Protein AF-A0AAE2C3S3-F1 (afdb_monomer)

Sequence (85 aa):
MIMPKPIKHNSNISLAMERAGQWVFSQEIPTDVVVEVGEVSFPLHKVMLVGKSNHIRELILESKEVDCSRIDLSGVPGGAETFEE

Nearest PDB structures (foldseek):
  6zbu-assembly1_A  TM=5.693E-01  e=1.915E-02  Homo sapiens
  3lbz-assembly1_A  TM=6.077E-01  e=4.051E-02  Homo sapiens
  6xxs-assembly1_B  TM=5.805E-01  e=3.535E-02  Homo sapiens
  6c3l-assembly2_B  TM=5.895E-01  e=4.337E-02  Homo sapiens
  6y17-assembly1_B  TM=5.687E-01  e=5.320E-02  Homo sapiens

InterPro domains:
  IPR000210 BTB/POZ domain [PF00651] (25-76)
  IPR011333 SKP1/BTB/POZ domain superfamily [G3DSA:3.30.710.10] (6-85)
  IPR011333 SKP1/BTB/POZ domain superfamily [SSF54695] (11-80)

Radius of gyration: 20.93 Å; Cα contacts (8 Å, |Δi|>4): 60; chains: 1; bounding box: 39×45×58 Å

Organism: NCBI:txid2727404

Solvent-accessible surface area (backbone atoms only — not comparable to full-atom values): 5508 Å² total; per-residue (Å²): 139,85,80,83,77,83,82,79,81,78,82,80,71,49,70,67,55,54,51,49,51,51,58,64,66,70,51,86,76,79,62,59,26,33,41,31,33,72,95,46,76,44,80,35,47,57,75,63,44,48,75,75,29,68,68,58,37,50,56,57,71,70,41,87,49,96,65,51,52,67,46,84,41,60,89,52,91,71,64,57,74,74,74,72,127

Mean predicted aligned error: 11.57 Å

Structure (mmCIF, N/CA/C/O backbone):
data_AF-A0AAE2C3S3-F1
#
_entry.id   AF-A0AAE2C3S3-F1
#
loop_
_atom_site.group_PDB
_atom_site.id
_atom_site.type_symbol
_atom_site.label_atom_id
_atom_site.label_alt_id
_atom_site.label_comp_id
_atom_site.label_asym_id
_atom_site.label_entity_id
_atom_site.label_seq_id
_atom_site.pdbx_PDB_ins_code
_atom_site.Cartn_x
_atom_site.Cartn_y
_atom_site.Cartn_z
_atom_site.occupancy
_atom_site.B_iso_or_equiv
_atom_site.auth_seq_id
_atom_site.auth_comp_id
_atom_site.auth_asym_id
_atom_site.auth_atom_id
_atom_site.pdbx_PDB_model_num
ATOM 1 N N . MET A 1 1 ? 18.836 37.212 -43.444 1.00 44.50 1 MET A N 1
ATOM 2 C CA . MET A 1 1 ? 18.159 36.530 -42.319 1.00 44.50 1 MET A CA 1
ATOM 3 C C . MET A 1 1 ? 18.997 35.313 -41.967 1.00 44.50 1 MET A C 1
ATOM 5 O O . MET A 1 1 ? 19.162 34.460 -42.826 1.00 44.50 1 MET A O 1
ATOM 9 N N . ILE A 1 2 ? 19.612 35.272 -40.785 1.00 45.84 2 ILE A N 1
ATOM 10 C CA . ILE A 1 2 ? 20.405 34.119 -40.331 1.00 45.84 2 ILE A CA 1
ATOM 11 C C . ILE A 1 2 ? 19.615 33.488 -39.190 1.00 45.84 2 ILE A C 1
ATOM 13 O O . ILE A 1 2 ? 19.476 34.102 -38.137 1.00 45.84 2 ILE A O 1
ATOM 17 N N . MET A 1 3 ? 19.050 32.302 -39.415 1.00 50.44 3 MET A N 1
ATOM 18 C CA . MET A 1 3 ? 18.449 31.526 -38.333 1.00 50.44 3 MET A CA 1
ATOM 19 C C . MET A 1 3 ? 19.552 30.729 -37.622 1.00 50.44 3 MET A 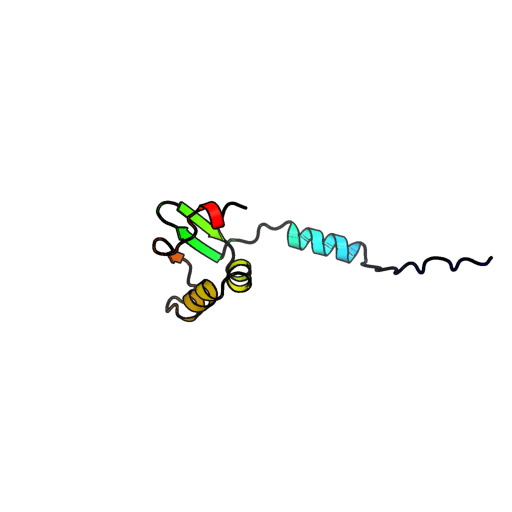C 1
ATOM 21 O O . MET A 1 3 ? 20.359 30.087 -38.304 1.00 50.44 3 MET A O 1
ATOM 25 N N . PRO A 1 4 ? 19.632 30.760 -36.281 1.00 55.03 4 PRO A N 1
ATOM 26 C CA . PRO A 1 4 ? 20.578 29.932 -35.547 1.00 55.03 4 PRO A CA 1
ATOM 27 C C . PRO A 1 4 ? 20.201 28.450 -35.679 1.00 55.03 4 PRO A C 1
ATOM 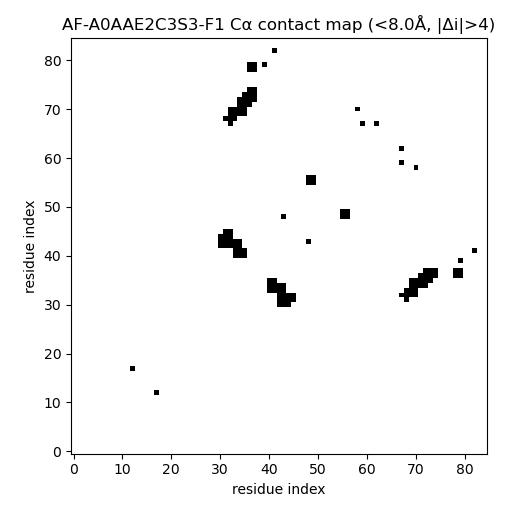29 O O . PRO A 1 4 ? 19.028 28.078 -35.636 1.00 55.03 4 PRO A O 1
ATOM 32 N N . LYS A 1 5 ? 21.210 27.592 -35.860 1.00 49.56 5 LYS A N 1
ATOM 33 C CA . LYS A 1 5 ? 21.035 26.133 -35.900 1.00 49.56 5 LYS A CA 1
ATOM 34 C C . LYS A 1 5 ? 20.653 25.620 -34.503 1.00 49.56 5 LYS A C 1
ATOM 36 O O . LYS A 1 5 ? 21.244 26.085 -33.528 1.00 49.56 5 LYS A O 1
ATOM 41 N N . PRO A 1 6 ? 19.727 24.653 -34.390 1.00 55.94 6 PRO A N 1
ATOM 42 C CA . PRO A 1 6 ? 19.358 24.082 -33.102 1.00 55.94 6 PRO A CA 1
ATOM 43 C C . PRO A 1 6 ? 20.558 23.359 -32.482 1.00 55.94 6 PRO A C 1
ATOM 45 O O . PRO A 1 6 ? 21.204 22.521 -33.117 1.00 55.94 6 PRO A O 1
ATOM 48 N N . ILE A 1 7 ? 20.855 23.705 -31.232 1.00 60.09 7 ILE A N 1
ATOM 49 C CA . ILE A 1 7 ? 21.905 23.083 -30.429 1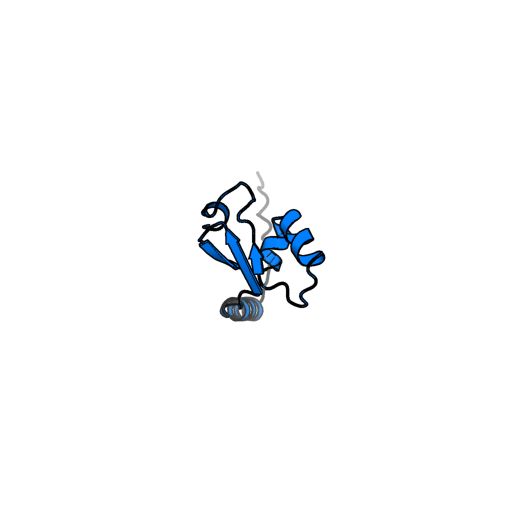.00 60.09 7 ILE A CA 1
ATOM 50 C C . ILE A 1 7 ? 21.389 21.695 -30.038 1.00 60.09 7 ILE A C 1
ATOM 52 O O . ILE A 1 7 ? 20.479 21.570 -29.221 1.00 60.09 7 ILE A O 1
ATOM 56 N N . LYS A 1 8 ? 21.929 20.641 -30.659 1.00 58.78 8 LYS A N 1
ATOM 57 C CA . LYS A 1 8 ? 21.631 19.260 -30.267 1.00 58.78 8 LYS A CA 1
ATOM 58 C C . LYS A 1 8 ? 22.259 18.995 -28.902 1.00 58.78 8 LYS A C 1
ATOM 60 O O . LYS A 1 8 ? 23.478 18.880 -28.794 1.00 58.78 8 LYS A O 1
ATOM 65 N N . HIS A 1 9 ? 21.430 18.884 -27.872 1.00 54.53 9 HIS A N 1
ATOM 66 C CA . HIS A 1 9 ? 21.859 18.363 -26.583 1.00 54.53 9 HIS A CA 1
ATOM 67 C C . HIS A 1 9 ? 22.066 16.849 -26.720 1.00 54.53 9 HIS A C 1
ATOM 69 O O . HIS A 1 9 ? 21.109 16.083 -26.796 1.00 54.53 9 HIS A O 1
ATOM 75 N N . ASN A 1 10 ? 23.323 16.424 -26.835 1.00 54.47 10 ASN A N 1
ATOM 76 C CA . ASN A 1 10 ? 23.683 15.027 -27.042 1.00 54.47 10 ASN A CA 1
ATOM 77 C C . ASN A 1 10 ? 23.819 14.333 -25.678 1.00 54.47 10 ASN A C 1
ATOM 79 O O . ASN A 1 10 ? 24.898 14.311 -25.087 1.00 54.47 10 ASN A O 1
ATOM 83 N N . SER A 1 11 ? 22.724 13.781 -25.152 1.00 63.91 11 SER A N 1
ATOM 84 C CA . SER A 1 11 ? 22.776 12.878 -23.997 1.00 63.91 11 SER A CA 1
ATOM 85 C C . SER A 1 11 ? 23.332 11.523 -24.448 1.00 63.91 11 SER A C 1
ATOM 87 O O . SER A 1 11 ? 22.584 10.618 -24.808 1.00 63.91 11 SER A O 1
ATOM 89 N N . ASN A 1 12 ? 24.662 11.403 -24.483 1.00 64.75 12 ASN A N 1
ATOM 90 C CA . ASN A 1 12 ? 25.380 10.157 -24.765 1.00 64.75 12 ASN A CA 1
ATOM 91 C C . ASN A 1 12 ? 25.259 9.188 -23.575 1.00 64.75 12 ASN A C 1
ATOM 93 O O . ASN A 1 12 ? 26.214 8.997 -22.824 1.00 64.75 12 ASN A O 1
ATOM 97 N N . ILE A 1 13 ? 24.092 8.579 -23.380 1.00 65.62 13 ILE A N 1
ATOM 98 C CA . ILE A 1 13 ? 24.004 7.376 -22.547 1.00 65.62 13 ILE A CA 1
ATOM 99 C C . ILE A 1 13 ? 24.598 6.246 -23.394 1.00 65.62 13 ILE A C 1
ATOM 101 O O . ILE A 1 13 ? 24.162 6.016 -24.520 1.00 65.62 13 ILE A O 1
ATOM 105 N N . SER A 1 14 ? 25.662 5.599 -22.911 1.00 81.31 14 SER A N 1
ATOM 106 C CA . SER A 1 14 ? 26.299 4.500 -23.646 1.00 81.31 14 SER A CA 1
ATOM 107 C C . SER A 1 14 ? 25.281 3.388 -23.903 1.00 81.31 14 SER A C 1
ATOM 109 O O . SER A 1 14 ? 24.516 3.041 -23.009 1.00 81.31 14 SER A O 1
ATOM 111 N N . LEU A 1 15 ? 25.324 2.754 -25.076 1.00 75.25 15 LEU A N 1
ATOM 112 C CA . LEU A 1 15 ? 24.513 1.569 -25.387 1.00 75.25 15 LEU A CA 1
ATOM 113 C C . LEU A 1 15 ? 24.677 0.456 -24.333 1.00 75.25 15 LEU A C 1
ATOM 115 O O . LEU A 1 15 ? 23.760 -0.323 -24.089 1.00 75.25 15 LEU A O 1
ATOM 119 N N . ALA A 1 16 ? 25.843 0.385 -23.681 1.00 68.62 16 ALA A N 1
ATOM 120 C CA . ALA A 1 16 ? 26.062 -0.516 -22.554 1.00 68.62 16 ALA A CA 1
ATOM 121 C C . ALA A 1 16 ? 25.242 -0.116 -21.313 1.00 68.62 16 ALA A C 1
ATOM 123 O O . ALA A 1 16 ? 24.715 -0.990 -20.636 1.00 68.62 16 ALA A O 1
ATOM 124 N N . MET A 1 17 ? 25.099 1.184 -21.038 1.00 75.75 17 MET A N 1
ATOM 125 C CA . MET A 1 17 ? 24.270 1.711 -19.947 1.00 75.75 17 MET A CA 1
ATOM 126 C C . MET A 1 17 ? 22.775 1.555 -20.248 1.00 75.75 17 MET A C 1
ATOM 128 O O . MET A 1 17 ? 22.021 1.207 -19.347 1.00 75.75 17 MET A O 1
ATOM 132 N N . GLU A 1 18 ? 22.355 1.745 -21.503 1.00 75.19 18 GLU A N 1
ATOM 133 C CA . GLU A 1 18 ? 20.976 1.482 -21.941 1.00 75.19 18 GLU A CA 1
ATOM 134 C C . GLU A 1 18 ? 20.620 0.000 -21.753 1.00 75.19 18 GLU A C 1
ATOM 136 O O . GLU A 1 18 ? 19.644 -0.324 -21.078 1.00 75.19 18 GLU A O 1
ATOM 141 N N . ARG A 1 19 ? 21.474 -0.914 -22.240 1.00 70.75 19 ARG A N 1
ATOM 142 C CA . ARG A 1 19 ? 21.289 -2.360 -22.040 1.00 70.75 19 ARG A CA 1
ATOM 143 C C . ARG A 1 19 ? 21.324 -2.761 -20.569 1.00 70.75 19 ARG A C 1
ATOM 145 O O . ARG A 1 19 ? 20.519 -3.592 -20.167 1.00 70.75 19 ARG A O 1
ATOM 152 N N . ALA A 1 20 ? 22.228 -2.190 -19.772 1.00 68.88 20 ALA A N 1
ATOM 153 C CA . ALA A 1 20 ? 22.296 -2.467 -18.339 1.00 68.88 20 ALA A CA 1
ATOM 154 C C . ALA A 1 20 ? 21.025 -2.000 -17.617 1.00 68.88 20 ALA A C 1
ATOM 156 O O . ALA A 1 20 ? 20.477 -2.755 -16.819 1.00 68.88 20 ALA A O 1
ATOM 157 N N . GLY A 1 21 ? 20.510 -0.810 -17.948 1.00 66.94 21 GLY A N 1
ATOM 158 C CA . GLY A 1 21 ? 19.220 -0.336 -17.447 1.00 66.94 21 GLY A CA 1
ATOM 159 C C . GLY A 1 21 ? 18.100 -1.307 -17.808 1.00 66.94 21 GLY A C 1
ATOM 160 O O . GLY A 1 21 ? 17.365 -1.755 -16.936 1.00 66.94 21 GLY A O 1
ATOM 161 N N . GLN A 1 22 ? 18.034 -1.729 -19.069 1.00 64.88 22 GLN A N 1
ATOM 162 C CA . GLN A 1 22 ? 17.020 -2.670 -19.546 1.00 64.88 22 GLN A CA 1
ATOM 163 C C . GLN A 1 22 ? 17.080 -4.035 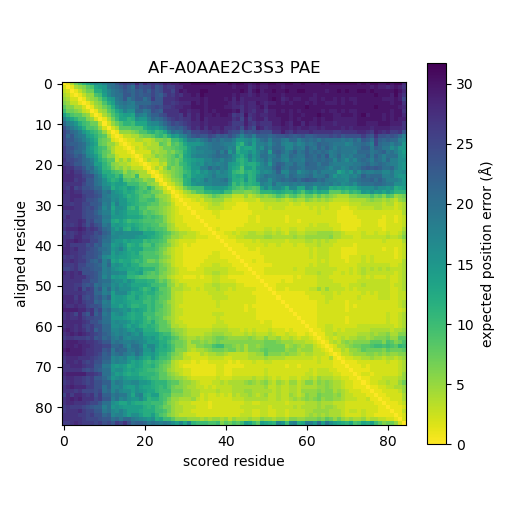-18.835 1.00 64.88 22 GLN A C 1
ATOM 165 O O . GLN A 1 22 ? 16.037 -4.612 -18.541 1.00 64.88 22 GLN A O 1
ATOM 170 N N . TRP A 1 23 ? 18.276 -4.532 -18.500 1.00 61.88 23 TRP A N 1
ATOM 171 C CA . TRP A 1 23 ? 18.459 -5.750 -17.694 1.00 61.88 23 TRP A CA 1
ATOM 172 C C . TRP A 1 23 ? 18.000 -5.585 -16.242 1.00 61.88 23 TRP A C 1
ATOM 174 O O . TRP A 1 23 ? 17.428 -6.519 -15.685 1.00 61.88 23 TRP A O 1
ATOM 184 N N . VAL A 1 24 ? 18.211 -4.411 -15.639 1.00 63.56 24 VAL A N 1
ATOM 185 C CA . VAL A 1 24 ? 17.712 -4.097 -14.290 1.00 63.56 24 VAL A CA 1
ATOM 186 C C . VAL A 1 24 ? 16.180 -4.034 -14.272 1.00 63.56 24 VAL A C 1
ATOM 188 O O . VAL A 1 24 ? 15.571 -4.536 -13.335 1.00 63.56 24 VAL 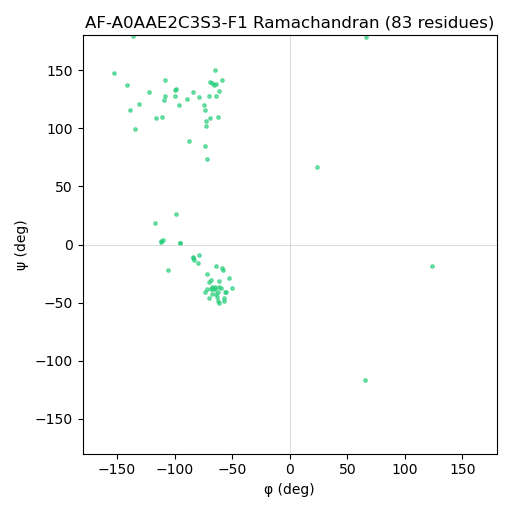A O 1
ATOM 191 N N . PHE A 1 25 ? 15.549 -3.495 -15.320 1.00 61.59 25 PHE A N 1
ATOM 192 C CA . PHE A 1 25 ? 14.083 -3.421 -15.427 1.00 61.59 25 PHE A CA 1
ATOM 193 C C . PHE A 1 25 ? 13.409 -4.725 -15.882 1.00 61.59 25 PHE A C 1
ATOM 195 O O . PHE A 1 25 ? 12.201 -4.858 -15.726 1.00 61.59 25 PHE A O 1
ATOM 202 N N . SER A 1 26 ? 14.154 -5.683 -16.449 1.00 64.50 26 SER A N 1
ATOM 203 C CA . SER A 1 26 ? 13.589 -6.963 -16.918 1.00 64.50 26 SER A CA 1
ATOM 204 C C . SER A 1 26 ? 13.335 -7.968 -15.788 1.00 64.50 26 SER A C 1
ATOM 206 O O . SER A 1 26 ? 12.755 -9.021 -16.042 1.00 64.50 26 SER A O 1
ATOM 208 N N . GLN A 1 27 ? 13.791 -7.688 -14.563 1.00 70.75 27 GLN A N 1
ATOM 209 C CA . GLN A 1 27 ? 13.463 -8.506 -13.399 1.00 70.75 27 GLN A CA 1
ATOM 210 C C . GLN A 1 27 ? 12.179 -7.981 -12.761 1.00 70.75 27 GLN A C 1
ATOM 212 O O . GLN A 1 27 ? 12.101 -6.809 -12.394 1.00 70.75 27 GLN A O 1
ATOM 217 N N . GLU A 1 28 ? 11.188 -8.857 -12.604 1.00 74.44 28 GLU A N 1
ATOM 218 C CA . GLU A 1 28 ? 10.032 -8.582 -11.756 1.00 74.44 28 GLU A CA 1
ATOM 219 C C . GLU A 1 28 ? 10.537 -8.401 -10.320 1.00 74.44 28 GLU A C 1
ATOM 221 O O . GLU A 1 28 ? 11.032 -9.337 -9.687 1.00 74.44 28 GLU A O 1
ATOM 226 N N . ILE A 1 29 ? 10.482 -7.166 -9.824 1.00 81.56 29 ILE A N 1
ATOM 227 C CA . ILE A 1 29 ? 10.822 -6.874 -8.434 1.00 81.56 29 ILE A CA 1
ATOM 228 C C . ILE A 1 29 ? 9.703 -7.480 -7.576 1.00 81.56 29 ILE A C 1
ATOM 230 O O . ILE A 1 29 ? 8.534 -7.193 -7.838 1.00 81.56 29 ILE A O 1
ATOM 234 N N . PRO A 1 30 ? 10.008 -8.303 -6.559 1.00 90.00 30 PRO A N 1
ATOM 235 C CA . PRO A 1 30 ? 8.976 -8.851 -5.690 1.00 90.00 30 PRO A CA 1
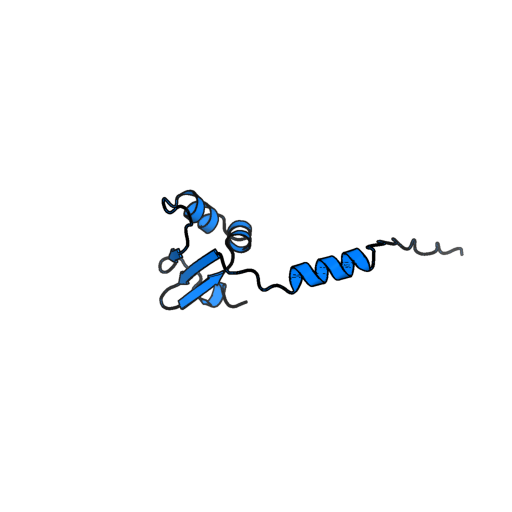ATOM 236 C C . PRO A 1 30 ? 8.276 -7.728 -4.915 1.00 90.00 30 PRO A C 1
ATOM 238 O O . PRO A 1 30 ? 8.916 -6.797 -4.420 1.00 90.00 30 PRO A O 1
ATOM 241 N N . THR A 1 31 ? 6.953 -7.816 -4.807 1.00 93.75 31 THR A N 1
ATOM 242 C CA . THR A 1 31 ? 6.144 -6.919 -3.972 1.00 93.75 31 THR A CA 1
ATOM 243 C C . THR A 1 31 ? 6.478 -7.139 -2.501 1.00 93.75 31 THR A C 1
ATOM 245 O O . THR A 1 31 ? 6.610 -8.281 -2.062 1.00 93.75 31 THR A O 1
ATOM 248 N N . ASP A 1 32 ? 6.607 -6.061 -1.733 1.00 94.50 32 ASP A N 1
ATOM 249 C CA . ASP A 1 32 ? 7.074 -6.080 -0.340 1.00 94.50 32 ASP A CA 1
ATOM 250 C C . ASP A 1 32 ? 5.979 -5.701 0.675 1.00 94.50 32 ASP A C 1
ATOM 252 O O . ASP A 1 32 ? 6.253 -5.633 1.877 1.00 94.50 32 ASP A O 1
ATOM 256 N N . VAL A 1 33 ? 4.747 -5.461 0.208 1.00 95.56 33 VAL A N 1
ATOM 257 C CA . VAL A 1 33 ? 3.564 -5.206 1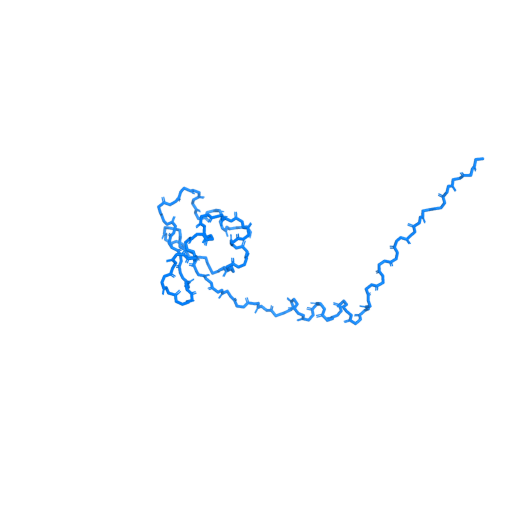.040 1.00 95.56 33 VAL A CA 1
ATOM 258 C C . VAL A 1 33 ? 2.274 -5.623 0.329 1.00 95.56 33 VAL A C 1
ATOM 260 O O . VAL A 1 33 ? 2.157 -5.501 -0.888 1.00 95.56 33 VAL A O 1
ATOM 263 N N . VAL A 1 34 ? 1.286 -6.082 1.096 1.00 96.25 34 VAL A N 1
ATOM 264 C CA . VAL A 1 34 ? -0.094 -6.300 0.645 1.00 96.25 34 VAL A CA 1
ATOM 265 C C . VAL A 1 34 ? -1.000 -5.246 1.274 1.00 96.25 34 VAL A C 1
ATOM 267 O O . VAL A 1 34 ? -1.037 -5.109 2.496 1.00 96.25 34 VAL A O 1
ATOM 270 N N . VAL A 1 35 ? -1.732 -4.500 0.450 1.00 96.00 35 VAL A N 1
ATOM 271 C CA . VAL A 1 35 ? -2.749 -3.545 0.910 1.00 96.00 35 VAL A CA 1
ATOM 272 C C . VAL A 1 35 ? -4.128 -4.180 0.791 1.00 96.00 35 VAL A C 1
ATOM 274 O O . VAL A 1 35 ? -4.496 -4.654 -0.279 1.00 96.00 35 VAL A O 1
ATOM 277 N N . GLU A 1 36 ? -4.895 -4.166 1.871 1.00 96.25 36 GLU A N 1
ATOM 278 C CA . GLU A 1 36 ? -6.289 -4.593 1.902 1.00 96.25 36 GLU A CA 1
ATOM 279 C C . GLU A 1 36 ? -7.243 -3.416 1.835 1.00 96.25 36 GLU A C 1
ATOM 281 O O . GLU A 1 36 ? -7.111 -2.456 2.593 1.00 96.25 36 GLU A O 1
ATOM 286 N N . VAL A 1 37 ? -8.249 -3.530 0.972 1.00 95.56 37 VAL A N 1
ATOM 287 C CA . VAL A 1 37 ? -9.366 -2.592 0.916 1.00 95.56 37 VAL A CA 1
ATOM 288 C C . VAL A 1 37 ? -10.660 -3.392 0.824 1.00 95.56 37 VAL A C 1
ATOM 290 O O . VAL A 1 37 ? -11.034 -3.884 -0.242 1.00 95.56 37 VAL A O 1
ATOM 293 N N . GLY A 1 38 ? -11.340 -3.556 1.959 1.00 90.62 38 GLY A N 1
ATOM 294 C CA . GLY A 1 38 ? -12.535 -4.389 2.042 1.00 90.62 38 GLY A CA 1
ATOM 295 C C . GLY A 1 38 ? -12.197 -5.859 1.792 1.00 90.62 38 GLY A C 1
ATOM 296 O O . GLY A 1 38 ? -11.454 -6.466 2.555 1.00 90.62 38 GLY A O 1
ATOM 297 N N . GLU A 1 39 ? -12.746 -6.436 0.723 1.00 91.81 39 GLU A N 1
ATOM 298 C CA . GLU A 1 39 ? -12.530 -7.846 0.355 1.00 91.81 39 GLU A CA 1
ATOM 299 C C . GLU A 1 39 ? -11.409 -8.042 -0.685 1.00 91.81 39 GLU A C 1
ATOM 301 O O . GLU A 1 39 ? -11.147 -9.169 -1.106 1.00 91.81 39 GLU A O 1
ATOM 306 N N . VAL A 1 40 ? -10.742 -6.961 -1.112 1.00 95.00 40 VAL A N 1
ATOM 307 C CA . VAL A 1 40 ? -9.717 -6.983 -2.169 1.00 95.00 40 VAL A CA 1
ATOM 308 C C . VAL A 1 40 ? -8.322 -6.776 -1.579 1.00 95.00 40 VAL A C 1
ATOM 310 O O . VAL A 1 40 ? -8.133 -5.966 -0.671 1.00 95.00 40 VAL A O 1
ATOM 313 N N . SER A 1 41 ? -7.332 -7.496 -2.115 1.00 95.44 41 SER A N 1
ATOM 314 C CA . SER A 1 41 ? -5.928 -7.411 -1.703 1.00 95.44 41 SER A CA 1
ATOM 315 C C . SER A 1 41 ? -5.017 -7.040 -2.873 1.00 95.44 41 SER A C 1
ATOM 317 O O . SER A 1 41 ? -5.049 -7.701 -3.912 1.00 95.44 41 SER A O 1
ATOM 319 N N . PHE A 1 42 ? -4.144 -6.057 -2.667 1.00 95.50 42 PHE A N 1
ATOM 320 C CA . PHE A 1 42 ? -3.231 -5.521 -3.673 1.00 95.50 42 PHE A CA 1
ATOM 321 C C . PHE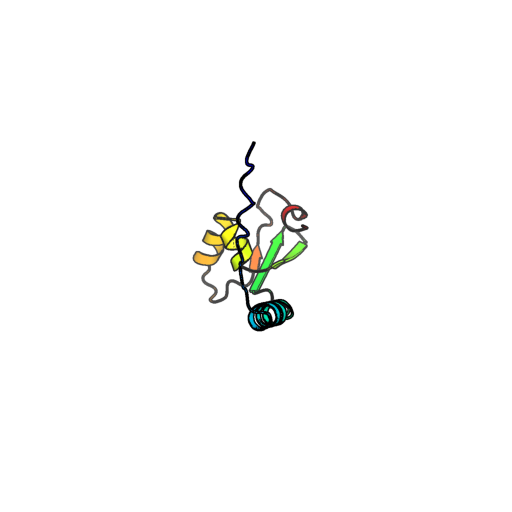 A 1 42 ? -1.770 -5.772 -3.268 1.00 95.50 42 PHE A C 1
ATOM 323 O O . PHE A 1 42 ? -1.285 -5.133 -2.329 1.00 95.50 42 PHE A O 1
ATOM 330 N N . PRO A 1 43 ? -1.044 -6.683 -3.942 1.00 95.25 43 PRO A N 1
ATOM 331 C CA . PRO A 1 43 ? 0.395 -6.830 -3.750 1.00 95.25 43 PRO A CA 1
ATOM 332 C C . PRO A 1 43 ? 1.111 -5.648 -4.420 1.00 95.25 43 PRO A C 1
ATOM 334 O O . PRO A 1 43 ? 1.026 -5.460 -5.631 1.00 95.25 43 PRO A O 1
ATOM 337 N N . LEU A 1 44 ? 1.789 -4.819 -3.626 1.00 94.25 44 LEU A N 1
ATOM 338 C CA . LEU A 1 44 ? 2.360 -3.539 -4.052 1.00 94.25 44 LEU A CA 1
ATOM 339 C C . LEU A 1 44 ? 3.784 -3.347 -3.512 1.00 94.25 44 LEU A C 1
ATOM 341 O O . LEU A 1 44 ? 4.337 -4.194 -2.808 1.00 94.25 44 LEU A O 1
ATOM 345 N N . HIS A 1 45 ? 4.380 -2.204 -3.860 1.00 93.88 45 HIS A N 1
ATOM 346 C CA . HIS A 1 45 ? 5.691 -1.793 -3.369 1.00 93.88 45 HIS A CA 1
ATOM 347 C C . HIS A 1 45 ? 5.593 -0.637 -2.369 1.00 93.88 45 HIS A C 1
ATOM 349 O O . HIS A 1 45 ? 5.062 0.430 -2.698 1.00 93.88 45 HIS A O 1
ATOM 355 N N . LYS A 1 46 ? 6.208 -0.777 -1.190 1.00 94.25 46 LYS A N 1
ATOM 356 C CA . LYS A 1 46 ? 6.282 0.271 -0.160 1.00 94.25 46 LYS A CA 1
ATOM 357 C C . LYS A 1 46 ? 6.880 1.553 -0.708 1.00 94.25 46 LYS A C 1
ATOM 359 O O . LYS A 1 46 ? 6.362 2.627 -0.428 1.00 94.25 46 LYS A O 1
ATOM 364 N N . VAL A 1 47 ? 7.927 1.459 -1.531 1.00 92.81 47 VAL A N 1
ATOM 365 C CA . VAL A 1 47 ? 8.578 2.644 -2.116 1.00 92.81 47 VAL A CA 1
ATOM 366 C C . VAL A 1 47 ? 7.609 3.480 -2.964 1.00 92.81 47 VAL A C 1
ATOM 368 O O . VAL A 1 47 ? 7.637 4.708 -2.897 1.00 92.81 47 VAL A O 1
ATOM 371 N N . MET A 1 48 ? 6.696 2.829 -3.694 1.00 90.94 48 MET A N 1
ATOM 372 C CA . MET A 1 48 ? 5.679 3.507 -4.504 1.00 90.94 48 MET A CA 1
ATOM 373 C C . MET A 1 48 ? 4.581 4.117 -3.632 1.00 90.94 48 MET A C 1
ATOM 375 O O . MET A 1 48 ? 4.153 5.246 -3.873 1.00 90.94 48 MET A O 1
ATOM 379 N N . LEU A 1 49 ? 4.150 3.395 -2.597 1.00 94.12 49 LEU A N 1
ATOM 380 C CA . LEU A 1 49 ? 3.090 3.841 -1.695 1.00 94.12 49 LEU A CA 1
ATOM 381 C C . LEU A 1 49 ? 3.530 5.004 -0.802 1.00 94.12 49 LEU A C 1
ATOM 383 O O . LEU A 1 49 ? 2.832 6.011 -0.705 1.00 94.12 49 LEU A O 1
ATOM 387 N N . VAL A 1 50 ? 4.720 4.910 -0.207 1.00 94.25 50 VAL A N 1
ATOM 388 C CA . VAL A 1 50 ? 5.303 5.944 0.659 1.00 94.25 50 VAL A CA 1
ATOM 389 C C . VAL A 1 50 ? 5.508 7.256 -0.100 1.00 94.25 50 VAL A C 1
ATOM 391 O O . VAL A 1 50 ? 5.404 8.326 0.498 1.00 94.25 50 VAL A O 1
ATOM 394 N N . GLY A 1 51 ? 5.778 7.204 -1.408 1.00 94.12 51 GLY A N 1
ATOM 395 C CA . GLY A 1 51 ? 5.880 8.394 -2.256 1.00 94.12 51 GLY A CA 1
ATOM 396 C C . GLY A 1 51 ? 4.537 9.074 -2.548 1.00 94.12 51 GLY A C 1
ATOM 397 O O . GLY A 1 51 ? 4.515 10.277 -2.797 1.00 94.12 51 GLY A O 1
ATOM 398 N N . LYS A 1 52 ? 3.426 8.327 -2.492 1.00 92.31 52 LYS A N 1
ATOM 399 C CA . LYS A 1 52 ? 2.084 8.792 -2.883 1.00 92.31 52 LYS A CA 1
ATOM 400 C C . LYS A 1 52 ? 1.145 9.073 -1.702 1.00 92.31 52 LYS A C 1
ATOM 402 O O . LYS A 1 52 ? 0.199 9.835 -1.865 1.00 92.31 52 LYS A O 1
ATOM 407 N N . SER A 1 53 ? 1.393 8.499 -0.522 1.00 94.00 53 SER A N 1
ATOM 408 C CA . SER A 1 53 ? 0.512 8.632 0.644 1.00 94.00 53 SER A CA 1
ATOM 409 C C . SER A 1 53 ? 1.296 8.836 1.941 1.00 94.00 53 SER A C 1
ATOM 411 O O . SER A 1 53 ? 2.019 7.952 2.404 1.00 94.00 53 SER A O 1
ATOM 413 N N . ASN A 1 54 ? 1.113 10.008 2.563 1.00 96.12 54 ASN A N 1
ATOM 414 C CA . ASN A 1 54 ? 1.665 10.287 3.893 1.00 96.12 54 ASN A CA 1
ATOM 415 C C . ASN A 1 54 ? 1.043 9.376 4.957 1.00 96.12 54 ASN A C 1
ATOM 417 O O . ASN A 1 54 ? 1.758 8.904 5.830 1.00 96.12 54 ASN A O 1
ATOM 421 N N . HIS A 1 55 ? -0.250 9.071 4.837 1.00 94.44 55 HIS A N 1
ATOM 422 C CA . HIS A 1 55 ? -0.927 8.183 5.775 1.00 94.44 55 HIS A CA 1
ATOM 423 C C . HIS A 1 55 ? -0.336 6.766 5.741 1.00 94.44 55 HIS A C 1
ATOM 425 O O . HIS A 1 55 ? -0.003 6.209 6.780 1.00 94.44 55 HIS A O 1
ATOM 431 N N . ILE A 1 56 ? -0.104 6.207 4.546 1.00 94.62 56 ILE A N 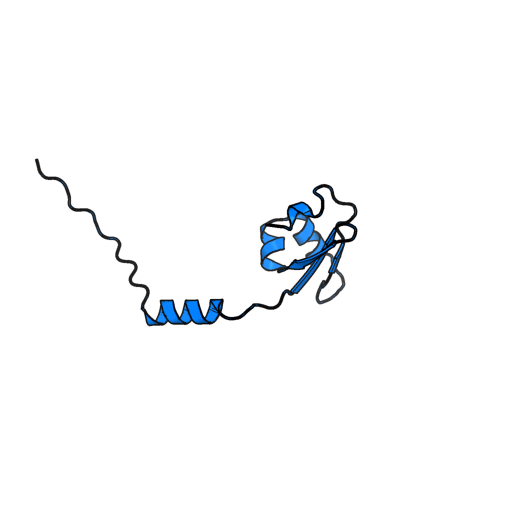1
ATOM 432 C CA . ILE A 1 56 ? 0.545 4.892 4.416 1.00 94.62 56 ILE A CA 1
ATOM 433 C C . ILE A 1 56 ? 1.991 4.943 4.927 1.00 94.62 56 ILE A C 1
ATOM 435 O O . ILE A 1 56 ? 2.445 4.005 5.580 1.00 94.62 56 ILE A O 1
ATOM 439 N N . ARG A 1 57 ? 2.718 6.042 4.677 1.00 95.31 57 ARG A N 1
ATOM 440 C CA . ARG A 1 57 ? 4.064 6.238 5.237 1.00 95.31 57 ARG A CA 1
ATOM 441 C C . ARG A 1 57 ? 4.052 6.169 6.765 1.00 95.31 57 ARG A C 1
ATOM 443 O O . ARG A 1 57 ? 4.912 5.502 7.328 1.00 95.31 57 ARG A O 1
ATOM 450 N N . GLU A 1 58 ? 3.111 6.846 7.414 1.00 95.25 58 GLU A N 1
ATOM 451 C CA . GLU A 1 58 ? 2.961 6.831 8.874 1.00 95.25 58 GLU A CA 1
ATOM 452 C C . GLU A 1 58 ? 2.642 5.421 9.384 1.00 95.25 58 GLU A C 1
ATOM 454 O O . GLU A 1 58 ? 3.368 4.925 10.240 1.00 95.25 58 GLU A O 1
ATOM 459 N N . LEU A 1 59 ? 1.673 4.723 8.777 1.00 94.06 59 LEU A N 1
ATOM 460 C CA . LEU A 1 59 ? 1.327 3.340 9.144 1.00 94.06 59 LEU A CA 1
ATOM 461 C C . LEU A 1 59 ? 2.529 2.385 9.073 1.00 94.06 59 LEU A C 1
ATOM 463 O O . LEU A 1 59 ? 2.712 1.548 9.956 1.00 94.06 59 LEU A O 1
ATOM 467 N N . ILE A 1 60 ? 3.374 2.523 8.047 1.00 93.50 60 ILE A N 1
ATOM 468 C CA . ILE A 1 60 ? 4.593 1.713 7.905 1.00 93.50 60 ILE A CA 1
ATOM 469 C C . ILE A 1 60 ? 5.610 2.048 9.004 1.00 93.50 60 ILE A C 1
ATOM 471 O O . ILE A 1 60 ? 6.223 1.139 9.558 1.00 93.50 60 ILE A O 1
ATOM 475 N N . LEU A 1 61 ? 5.800 3.333 9.324 1.00 92.50 61 LEU A N 1
ATOM 476 C CA . LEU A 1 61 ? 6.755 3.780 10.347 1.00 92.50 61 LEU A CA 1
ATOM 477 C C . LEU A 1 61 ? 6.322 3.413 11.773 1.00 92.50 61 LEU A C 1
ATOM 479 O O . LEU A 1 61 ? 7.174 3.174 12.626 1.00 92.50 61 LEU A O 1
ATOM 483 N N . GLU A 1 62 ? 5.017 3.384 12.036 1.00 93.56 62 GLU A N 1
ATOM 484 C CA . GLU A 1 62 ? 4.443 3.039 13.341 1.00 93.56 62 GLU A CA 1
ATOM 485 C C . GLU A 1 62 ? 4.287 1.527 13.552 1.00 93.56 62 GLU A C 1
ATOM 487 O O . GLU A 1 62 ? 4.036 1.072 14.676 1.00 93.56 62 GLU A O 1
ATOM 492 N N . SER A 1 63 ? 4.448 0.732 12.491 1.00 91.50 63 SER A N 1
ATOM 493 C CA . SER A 1 63 ? 4.361 -0.719 12.573 1.00 91.50 63 SER A CA 1
ATOM 494 C C . SER A 1 63 ? 5.431 -1.292 13.502 1.00 91.50 63 SER A C 1
ATOM 496 O O . SER A 1 63 ? 6.619 -0.986 13.411 1.00 91.50 63 SER A O 1
ATOM 498 N N . LYS A 1 64 ? 5.002 -2.184 14.399 1.00 89.94 64 LYS A N 1
ATOM 499 C CA . LYS A 1 64 ? 5.901 -2.964 15.265 1.00 89.94 64 LYS A CA 1
ATOM 500 C C . LYS A 1 64 ? 6.455 -4.200 14.561 1.00 89.94 64 LYS A C 1
ATOM 502 O O . LYS A 1 64 ? 7.361 -4.844 15.086 1.00 89.94 64 LYS A O 1
ATOM 507 N N . GLU A 1 65 ? 5.883 -4.560 13.417 1.00 88.62 65 GLU A N 1
ATOM 508 C CA . GLU A 1 65 ? 6.367 -5.671 12.614 1.00 88.62 65 GLU A CA 1
ATOM 509 C C . GLU A 1 65 ? 7.593 -5.228 11.827 1.00 88.62 65 GLU A C 1
ATOM 511 O O . GLU A 1 65 ? 7.530 -4.247 11.089 1.00 88.62 65 GLU A O 1
ATOM 516 N N . VAL A 1 66 ? 8.682 -5.990 11.951 1.00 81.81 66 VAL A N 1
ATOM 517 C CA . VAL A 1 66 ? 9.973 -5.705 11.300 1.00 81.81 66 VAL A CA 1
ATOM 518 C C . VAL A 1 66 ? 9.806 -5.438 9.803 1.00 81.81 66 VAL A C 1
ATOM 520 O O . VAL A 1 66 ? 10.448 -4.540 9.264 1.00 81.81 66 VAL A O 1
ATOM 523 N N . ASP A 1 67 ? 8.894 -6.167 9.160 1.00 83.94 67 ASP A N 1
ATOM 524 C CA . ASP A 1 67 ? 8.698 -6.115 7.719 1.00 83.94 67 ASP A CA 1
ATOM 525 C C . ASP A 1 67 ? 7.369 -5.496 7.284 1.00 83.94 67 ASP A C 1
ATOM 527 O O . ASP A 1 67 ? 7.148 -5.471 6.084 1.00 83.94 67 ASP A O 1
ATOM 531 N N . CYS A 1 68 ? 6.499 -5.010 8.187 1.00 88.81 68 CYS A N 1
ATOM 532 C CA . CYS A 1 68 ? 5.170 -4.425 7.886 1.00 88.81 68 CYS A CA 1
ATOM 533 C C . CYS A 1 68 ? 4.584 -4.904 6.539 1.00 88.81 68 CYS A C 1
ATOM 535 O O . CYS A 1 68 ? 4.549 -4.172 5.545 1.00 88.81 68 CYS A O 1
ATOM 537 N N . SER A 1 69 ? 4.260 -6.197 6.476 1.00 93.50 69 SER A N 1
ATOM 538 C CA . SER A 1 69 ? 3.977 -6.881 5.205 1.00 93.50 69 SER A CA 1
ATOM 539 C C . SER A 1 69 ? 2.530 -6.712 4.740 1.00 93.50 69 SER A C 1
ATOM 541 O O . SER A 1 69 ? 2.209 -7.040 3.598 1.00 93.50 69 SER A O 1
ATOM 543 N N . ARG A 1 70 ? 1.658 -6.183 5.606 1.00 95.06 70 ARG A N 1
ATOM 544 C CA . ARG A 1 70 ? 0.222 -6.037 5.369 1.00 95.06 70 ARG A CA 1
ATOM 545 C C . ARG A 1 70 ? -0.288 -4.715 5.934 1.00 95.06 70 ARG A C 1
ATOM 547 O O . ARG A 1 70 ? 0.086 -4.337 7.042 1.00 95.06 70 ARG A O 1
ATOM 554 N N . ILE A 1 71 ? -1.141 -4.032 5.178 1.00 95.31 71 ILE A N 1
ATOM 555 C CA . ILE A 1 71 ? -1.786 -2.775 5.573 1.00 95.31 71 ILE A CA 1
ATOM 556 C C . ILE A 1 71 ? -3.279 -2.900 5.288 1.00 95.31 71 ILE A C 1
ATOM 558 O O . ILE A 1 71 ? -3.658 -3.097 4.140 1.00 95.31 71 ILE A O 1
ATOM 562 N N . ASP A 1 72 ? -4.118 -2.761 6.311 1.00 94.88 72 ASP A N 1
ATOM 563 C CA . ASP A 1 72 ? -5.576 -2.760 6.163 1.00 94.88 72 ASP A CA 1
ATOM 564 C C . ASP A 1 72 ? -6.104 -1.321 6.075 1.00 94.88 72 ASP A C 1
ATOM 566 O O . ASP A 1 72 ? -5.909 -0.515 6.987 1.00 94.88 72 ASP A O 1
ATOM 570 N N . LEU A 1 73 ? -6.766 -1.004 4.962 1.00 95.12 73 LEU A N 1
ATOM 571 C CA . LEU A 1 73 ? -7.399 0.283 4.675 1.00 95.12 73 LEU A CA 1
ATOM 572 C C . LEU A 1 73 ? -8.923 0.155 4.512 1.00 95.12 73 LEU A C 1
ATOM 574 O O . LEU A 1 73 ? -9.560 1.061 3.980 1.00 95.12 73 LEU A O 1
ATOM 578 N N . SER A 1 74 ? -9.544 -0.924 4.999 1.00 92.12 74 SER A N 1
ATOM 579 C CA . SER A 1 74 ? -10.989 -1.177 4.849 1.00 92.12 74 SER A CA 1
ATOM 580 C C . SER A 1 74 ? -11.893 -0.089 5.451 1.00 92.12 74 SER A C 1
ATOM 582 O O . SER A 1 74 ? -13.058 0.025 5.079 1.00 92.12 74 SER A O 1
ATOM 584 N N . GLY A 1 75 ? -11.375 0.727 6.376 1.00 89.19 75 GLY A N 1
ATOM 585 C CA . GLY A 1 75 ? -12.078 1.877 6.961 1.00 89.19 75 GLY A CA 1
ATOM 586 C C . GLY A 1 75 ? -11.786 3.228 6.294 1.00 89.19 75 GLY A C 1
ATOM 587 O O . GLY A 1 75 ? -12.281 4.252 6.768 1.00 89.19 75 GLY A O 1
ATOM 588 N N . VAL A 1 76 ? -10.960 3.261 5.245 1.00 90.56 76 VAL A N 1
ATOM 589 C CA . VAL A 1 76 ? -10.483 4.493 4.601 1.00 90.56 76 VAL A CA 1
ATOM 590 C C . VAL A 1 76 ? -11.314 4.784 3.340 1.00 90.56 76 VAL A C 1
ATOM 592 O O . VAL A 1 76 ? -11.561 3.877 2.545 1.00 90.56 76 VAL A O 1
ATOM 595 N N . PRO A 1 77 ? -11.770 6.033 3.122 1.00 90.81 77 PRO A N 1
ATOM 596 C CA . PRO A 1 77 ? -12.492 6.397 1.903 1.00 90.81 77 PRO A CA 1
ATOM 597 C C . PRO A 1 77 ? -11.593 6.284 0.659 1.00 90.81 77 PRO A C 1
ATOM 599 O O . PRO A 1 77 ? -10.394 6.534 0.737 1.00 90.81 77 PRO A O 1
ATOM 602 N N . GLY A 1 78 ? -12.186 5.976 -0.497 1.00 89.88 78 GLY A N 1
ATOM 603 C CA . GLY A 1 78 ? -11.485 5.877 -1.789 1.00 89.88 78 GLY A CA 1
ATOM 604 C C . GLY A 1 78 ? -11.646 4.526 -2.489 1.00 89.88 78 GLY A C 1
ATOM 605 O O . GLY A 1 78 ? -11.461 4.455 -3.699 1.00 89.88 78 GLY A O 1
ATOM 606 N N . GLY A 1 79 ? -12.041 3.487 -1.749 1.00 91.81 79 GLY A N 1
ATOM 607 C CA . GLY A 1 79 ? -12.383 2.187 -2.325 1.00 91.81 79 GLY A CA 1
ATOM 608 C C . GLY A 1 79 ? -11.201 1.448 -2.960 1.00 91.81 79 GLY A C 1
ATOM 609 O O . GLY A 1 79 ? -10.059 1.914 -2.965 1.00 91.81 79 GLY A O 1
ATOM 610 N N . ALA A 1 80 ? -11.486 0.246 -3.457 1.00 93.31 80 ALA A N 1
ATOM 611 C CA . ALA A 1 80 ? -10.500 -0.619 -4.097 1.00 93.31 80 ALA A CA 1
ATOM 612 C C . ALA A 1 80 ? -10.027 -0.032 -5.441 1.00 93.31 80 ALA A C 1
ATOM 614 O O . ALA A 1 80 ? -8.857 -0.172 -5.791 1.00 93.31 80 ALA A O 1
ATOM 615 N N . GLU A 1 81 ? -10.897 0.718 -6.130 1.00 92.62 81 GLU A N 1
ATOM 616 C CA . GLU A 1 81 ? -10.620 1.337 -7.431 1.00 92.62 81 GLU A CA 1
ATOM 617 C C . GLU A 1 81 ? -9.411 2.288 -7.423 1.00 92.62 81 GLU A C 1
ATOM 619 O O . GLU A 1 81 ? -8.789 2.515 -8.457 1.00 92.62 81 GLU A O 1
ATOM 624 N N . THR A 1 82 ? -9.027 2.815 -6.254 1.00 90.81 82 THR A N 1
ATOM 625 C CA . THR A 1 82 ? -7.849 3.686 -6.098 1.00 90.81 82 THR A CA 1
ATOM 626 C C . THR A 1 82 ? -6.528 2.965 -6.415 1.00 90.81 82 THR A C 1
ATOM 628 O O . THR A 1 82 ? -5.512 3.616 -6.659 1.00 90.81 82 THR A O 1
ATOM 631 N N . PHE A 1 83 ? -6.519 1.629 -6.412 1.00 90.50 83 PHE A N 1
ATOM 632 C CA . PHE A 1 83 ? -5.321 0.808 -6.601 1.00 90.50 83 PHE A CA 1
ATOM 633 C C . PHE A 1 83 ? -5.291 0.049 -7.942 1.00 90.50 83 PHE A C 1
ATOM 635 O O . PHE A 1 83 ? -4.350 -0.706 -8.174 1.00 90.50 83 PHE A O 1
ATOM 642 N N . GLU A 1 84 ? -6.279 0.247 -8.822 1.00 84.06 84 GLU A N 1
ATOM 643 C CA . GLU A 1 84 ? -6.475 -0.519 -10.070 1.00 84.06 84 GLU A CA 1
ATOM 644 C C . GLU A 1 84 ? -5.938 0.169 -11.354 1.00 84.06 84 GLU A C 1
ATOM 646 O O . GLU A 1 84 ? -6.432 -0.102 -12.447 1.00 84.06 84 GLU A O 1
ATOM 651 N N . GLU A 1 85 ? -4.933 1.049 -11.257 1.00 64.06 85 GLU A N 1
ATOM 652 C CA . GLU A 1 85 ? -4.328 1.742 -12.424 1.00 64.06 85 GLU A CA 1
ATOM 653 C C . GLU A 1 85 ? -3.324 0.912 -13.246 1.00 64.06 85 GLU A C 1
ATOM 655 O O . GLU A 1 85 ? -2.455 0.235 -12.647 1.00 64.06 85 GLU A O 1
#

Secondary structure (DSSP, 8-state):
--PPPP--------HHHHHHHHHHHTS-PPP-EEEEETTEEEEE-HHHHHHH-HHHHHHHHH--STT--EEE-TTSTTTGGGG--

Foldseek 3Di:
DDDDDDDDPDPCPDPVNVVVVVVVVVDDDFQQAWEDAAPDIDRHHPVVDVVPDVVSVVVVVPDPDPRNHYHYCNVPPDGPVVRVD

pLDDT: mean 82.51, std 15.16, range [44.5, 96.25]